Protein AF-A0A0T2QHI7-F1 (afdb_monomer)

Radius of gyration: 18.57 Å; Cα contacts (8 Å, |Δi|>4): 139; chains: 1; bounding box: 42×28×68 Å

Secondary structure (DSSP, 8-state):
--TTSTTS-------HHHHHHHHHHHHHHHHHHHHTT-EEEE-TTS-EEEEPPPGGGSTT--PPPTTS-HHHHHHHHHHHHHHHHHHHHHHHHHHHHSTTHHHHHHHHHHHTT-SEEPPPPPPP-

Nearest PDB structures (foldseek):
  1fxk-assembly1_C-2  TM=2.880E-01  e=1.499E+00  Methanothermobacter thermautotrophicus
  8xcc-assembly1_A  TM=1.439E-01  e=5.154E+00  unclassified sequences

Mean predicted aligned error: 7.74 Å

Structure (mmCIF, N/CA/C/O backbone):
data_AF-A0A0T2QHI7-F1
#
_entry.id   AF-A0A0T2QHI7-F1
#
loop_
_atom_site.group_PDB
_atom_site.id
_atom_site.type_symbol
_atom_site.label_atom_id
_atom_site.label_alt_id
_atom_site.label_comp_id
_atom_site.label_asym_id
_atom_site.label_entity_id
_a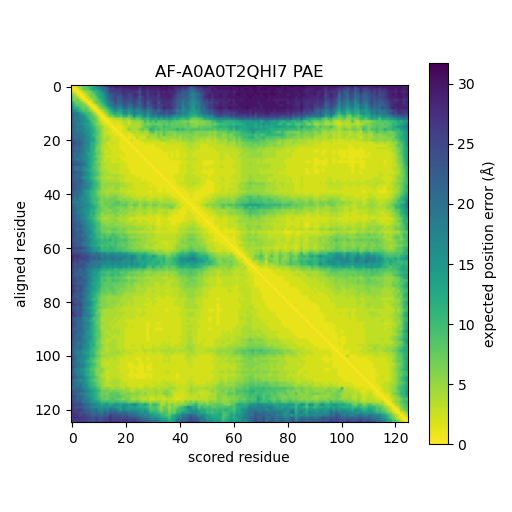tom_site.label_seq_id
_atom_site.pdbx_PDB_ins_code
_atom_site.Cartn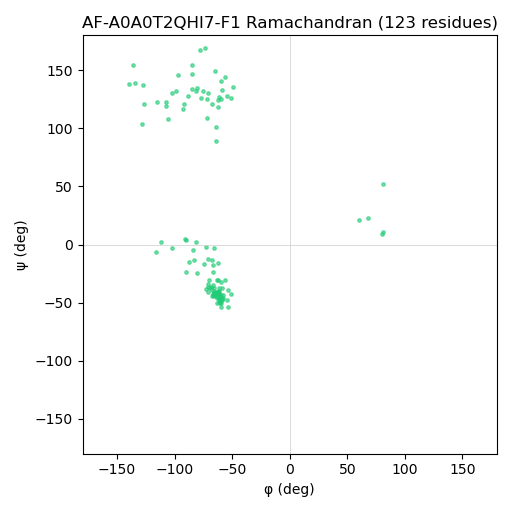_x
_atom_site.Cartn_y
_atom_site.Cartn_z
_atom_site.occupancy
_atom_site.B_iso_or_equiv
_atom_site.auth_seq_id
_atom_site.auth_comp_id
_atom_site.auth_asym_id
_atom_site.auth_atom_id
_atom_site.pdbx_PDB_model_num
ATOM 1 N N . MET A 1 1 ? -0.175 3.499 41.471 1.00 43.66 1 MET A N 1
ATOM 2 C CA . MET A 1 1 ? -0.668 3.455 40.079 1.00 43.66 1 MET A CA 1
ATOM 3 C C . MET A 1 1 ? 0.425 4.051 39.207 1.00 43.66 1 MET A C 1
ATOM 5 O O . MET A 1 1 ? 0.831 5.175 39.477 1.00 43.66 1 MET A O 1
ATOM 9 N N . ASN A 1 2 ? 1.023 3.263 38.313 1.00 37.62 2 ASN A N 1
ATOM 10 C CA . ASN A 1 2 ? 2.242 3.636 37.594 1.00 37.62 2 ASN A CA 1
ATOM 11 C C . ASN A 1 2 ? 1.857 4.306 36.256 1.00 37.62 2 ASN A C 1
ATOM 13 O O . ASN A 1 2 ? 1.191 3.663 35.449 1.00 37.62 2 ASN A O 1
ATOM 17 N N . PRO A 1 3 ? 2.248 5.562 35.977 1.00 43.72 3 PRO A N 1
ATOM 18 C CA . PRO A 1 3 ? 1.820 6.297 34.776 1.00 43.72 3 PRO A CA 1
ATOM 19 C C . PRO A 1 3 ? 2.330 5.718 33.441 1.00 43.72 3 PRO A C 1
ATOM 21 O O . PRO A 1 3 ? 1.968 6.221 32.384 1.00 43.72 3 PRO A O 1
ATOM 24 N N . ARG A 1 4 ? 3.148 4.656 33.467 1.00 38.00 4 ARG A N 1
ATOM 25 C CA . ARG A 1 4 ? 3.648 3.948 32.276 1.00 38.00 4 ARG A CA 1
ATOM 26 C C . ARG A 1 4 ? 2.691 2.899 31.702 1.00 38.00 4 ARG A C 1
ATOM 28 O O . ARG A 1 4 ? 2.907 2.461 30.580 1.00 38.00 4 ARG A O 1
ATOM 35 N N . GLU A 1 5 ? 1.645 2.517 32.432 1.00 39.75 5 GLU A N 1
ATOM 36 C CA . GLU A 1 5 ? 0.615 1.590 31.929 1.00 39.75 5 GLU A CA 1
ATOM 37 C C . GLU A 1 5 ? -0.509 2.314 31.173 1.00 39.75 5 GLU A C 1
ATOM 39 O O . GLU A 1 5 ? -1.233 1.692 30.408 1.00 39.75 5 GLU A O 1
ATOM 44 N N . ALA A 1 6 ? -0.611 3.641 31.311 1.00 40.22 6 ALA A N 1
ATOM 45 C CA . ALA A 1 6 ? -1.611 4.460 30.621 1.00 40.22 6 ALA A CA 1
ATOM 46 C C . ALA A 1 6 ? -1.234 4.811 29.165 1.00 40.22 6 ALA A C 1
ATOM 48 O O . ALA A 1 6 ? -1.945 5.564 28.510 1.00 40.22 6 ALA A O 1
ATOM 49 N N . THR A 1 7 ? -0.096 4.317 28.663 1.00 41.84 7 THR A N 1
ATOM 50 C CA . THR A 1 7 ? 0.390 4.590 27.294 1.00 41.84 7 THR A CA 1
ATOM 51 C C . THR A 1 7 ? 0.138 3.431 26.323 1.00 41.84 7 THR A C 1
ATOM 53 O O . THR A 1 7 ? 0.434 3.546 25.138 1.00 41.84 7 THR A O 1
ATOM 56 N N . ALA A 1 8 ? -0.414 2.316 26.803 1.00 44.91 8 ALA A N 1
ATOM 57 C CA . ALA A 1 8 ? -0.886 1.223 25.967 1.00 44.91 8 ALA A CA 1
ATOM 58 C C . ALA A 1 8 ? -2.411 1.328 25.887 1.00 44.91 8 ALA A C 1
ATOM 60 O O . ALA A 1 8 ? -3.050 1.423 26.928 1.00 44.91 8 ALA A O 1
ATOM 61 N N . MET A 1 9 ? -2.975 1.284 24.678 1.00 46.97 9 MET A N 1
ATOM 62 C CA . MET A 1 9 ? -4.415 1.409 24.395 1.00 46.97 9 MET A CA 1
ATOM 63 C C . MET A 1 9 ? -4.963 2.845 24.369 1.00 46.97 9 MET A C 1
ATOM 65 O O . MET A 1 9 ? -5.992 3.130 24.976 1.00 46.97 9 MET A O 1
ATOM 69 N N . ALA A 1 10 ? -4.348 3.756 23.607 1.00 48.81 10 ALA A N 1
ATOM 70 C CA . ALA A 1 10 ? -5.202 4.751 22.959 1.00 48.81 10 ALA A CA 1
ATOM 71 C C . ALA A 1 10 ? -6.090 3.956 21.992 1.00 48.81 10 ALA A C 1
ATOM 73 O O . ALA A 1 10 ? -5.600 3.475 20.970 1.00 48.81 10 ALA A O 1
ATOM 74 N N . GLU A 1 11 ? -7.340 3.697 22.379 1.00 56.06 11 GLU A N 1
ATOM 75 C CA . GLU A 1 11 ? -8.336 3.184 21.445 1.00 56.06 11 GLU A CA 1
ATOM 76 C C . GLU A 1 11 ? -8.315 4.091 20.216 1.00 56.06 11 GLU A C 1
ATOM 78 O O . GLU A 1 11 ? -8.369 5.318 20.321 1.00 56.06 11 GLU A O 1
ATOM 83 N N . GLU A 1 12 ? -8.140 3.469 19.056 1.00 70.31 12 GLU A N 1
ATOM 84 C CA . GLU A 1 12 ? -8.198 4.121 17.756 1.00 70.31 12 GLU A CA 1
ATOM 85 C C . GLU A 1 12 ? -9.626 4.634 17.571 1.00 70.31 12 GLU A C 1
ATOM 87 O O . GLU A 1 12 ? -10.512 3.908 17.127 1.00 70.31 12 GLU A O 1
ATOM 92 N N . TYR A 1 13 ? -9.873 5.866 18.019 1.00 77.81 13 TYR A N 1
ATOM 93 C CA . TYR A 1 13 ? -11.185 6.485 17.927 1.00 77.81 13 TYR A CA 1
ATOM 94 C C . TYR A 1 13 ? -11.466 6.832 16.468 1.00 77.81 13 TYR A C 1
ATOM 96 O O . TYR A 1 13 ? -10.876 7.758 15.907 1.00 77.81 13 TYR A O 1
ATOM 104 N N . ILE A 1 14 ? -12.384 6.083 15.869 1.00 81.69 14 ILE A N 1
ATOM 105 C CA . ILE A 1 14 ? -12.936 6.365 14.552 1.00 81.69 14 ILE A CA 1
ATOM 106 C C . ILE A 1 14 ? -14.366 6.871 14.759 1.00 81.69 14 ILE A C 1
ATOM 108 O O . ILE A 1 14 ? -15.160 6.149 15.360 1.00 81.69 14 ILE A O 1
ATOM 112 N N . PRO A 1 15 ? -14.716 8.081 14.288 1.00 84.38 15 PRO A N 1
ATOM 113 C CA . PRO A 1 15 ? -16.083 8.580 14.383 1.00 84.38 15 PRO A CA 1
ATOM 114 C C . PRO A 1 15 ? -17.072 7.644 13.672 1.00 84.38 15 PRO A C 1
ATOM 116 O O . PRO A 1 15 ? -16.837 7.241 12.526 1.00 84.38 15 PRO A O 1
ATOM 119 N N . ASP A 1 16 ? -18.187 7.330 14.334 1.00 84.75 16 ASP A N 1
ATOM 120 C CA . ASP A 1 16 ? -19.209 6.401 13.833 1.00 84.75 16 ASP A CA 1
ATOM 121 C C . ASP A 1 16 ? -19.754 6.821 12.458 1.00 84.75 16 ASP A C 1
ATOM 123 O O . ASP A 1 16 ? -20.097 5.975 11.631 1.00 84.75 16 ASP A O 1
ATOM 127 N N . GLU A 1 17 ? -19.782 8.127 12.171 1.00 85.56 17 GLU A N 1
ATOM 128 C CA . GLU A 1 17 ? -20.301 8.677 10.918 1.00 85.56 17 GLU A CA 1
ATOM 129 C C . GLU A 1 17 ? -19.459 8.293 9.693 1.00 85.56 17 GLU A C 1
ATOM 131 O O . GLU A 1 17 ? -19.970 8.294 8.572 1.00 85.56 17 GLU A O 1
ATOM 136 N N . ILE A 1 18 ? -18.177 7.972 9.890 1.00 84.38 18 ILE A N 1
ATOM 137 C CA . ILE A 1 18 ? -17.241 7.614 8.813 1.00 84.38 18 ILE A CA 1
ATOM 138 C C . ILE A 1 18 ? -16.723 6.176 8.918 1.00 84.38 18 ILE A C 1
ATOM 140 O O . ILE A 1 18 ? -16.074 5.702 7.985 1.00 84.38 18 ILE A O 1
ATOM 144 N N . ALA A 1 19 ? -17.040 5.465 10.004 1.00 85.31 19 ALA A N 1
ATOM 145 C CA . ALA A 1 19 ? -16.502 4.142 10.314 1.00 85.31 19 ALA A CA 1
ATOM 146 C C . ALA A 1 19 ? -16.699 3.123 9.179 1.00 85.31 19 ALA A C 1
ATOM 148 O O .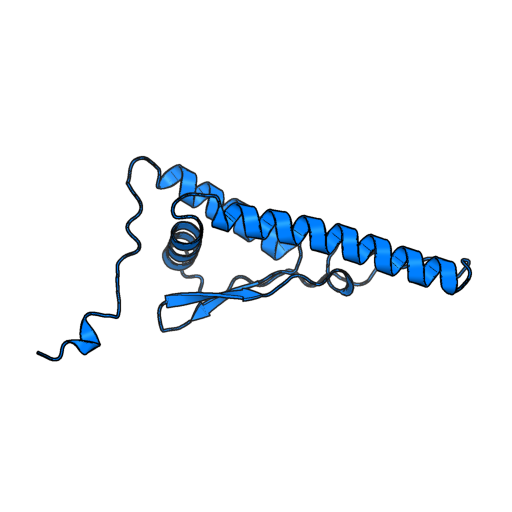 ALA A 1 19 ? -15.740 2.480 8.760 1.00 85.31 19 ALA A O 1
ATOM 149 N N . ALA A 1 20 ? -17.907 3.024 8.613 1.00 84.56 20 ALA A N 1
ATOM 150 C CA . ALA A 1 20 ? -18.185 2.081 7.523 1.00 84.56 20 ALA A CA 1
ATOM 151 C C . ALA A 1 20 ? -17.416 2.412 6.229 1.00 84.56 20 ALA A C 1
ATOM 153 O O . ALA A 1 20 ? -16.963 1.516 5.519 1.00 84.56 20 ALA A O 1
ATOM 154 N N . GLY A 1 21 ? -17.254 3.703 5.915 1.00 90.25 21 GLY A N 1
ATOM 155 C CA . GLY A 1 21 ? -16.483 4.138 4.748 1.00 90.25 21 GLY A CA 1
ATOM 156 C C . GLY A 1 21 ? -14.987 3.880 4.920 1.00 90.25 21 GLY A C 1
ATOM 157 O O . GLY A 1 21 ? -14.314 3.472 3.975 1.00 90.25 21 GLY A O 1
ATOM 158 N N . LEU A 1 22 ? -14.481 4.073 6.138 1.00 92.44 22 LEU A N 1
ATOM 159 C CA . LEU A 1 22 ? -13.091 3.816 6.488 1.00 92.44 22 LEU A CA 1
ATOM 160 C C . LEU A 1 22 ? -12.752 2.324 6.530 1.00 92.44 22 LEU A C 1
ATOM 162 O O . LEU A 1 22 ? -11.668 1.952 6.090 1.00 92.44 22 LEU A O 1
ATOM 166 N N . ASP A 1 23 ? -13.674 1.475 6.980 1.00 92.75 23 ASP A N 1
ATOM 167 C CA . ASP A 1 23 ? -13.506 0.021 6.917 1.00 92.75 23 ASP A CA 1
ATOM 168 C C . ASP A 1 23 ? -13.404 -0.471 5.463 1.00 92.75 23 ASP A C 1
ATOM 170 O O . ASP A 1 23 ? -12.469 -1.187 5.103 1.00 92.75 23 ASP A O 1
ATOM 174 N N . LEU A 1 24 ? -14.289 0.008 4.577 1.00 94.25 24 LEU A N 1
ATOM 175 C CA . LEU A 1 24 ? -14.219 -0.312 3.148 1.00 94.25 24 LEU A CA 1
ATOM 176 C C . LEU A 1 24 ? -12.926 0.205 2.499 1.00 94.25 24 LEU A C 1
ATOM 178 O O . LEU A 1 24 ? -12.325 -0.487 1.670 1.00 94.25 24 LEU A O 1
ATOM 182 N N . PHE A 1 25 ? -12.495 1.415 2.865 1.00 95.31 25 PHE A N 1
ATOM 183 C CA . PHE A 1 25 ? -11.217 1.964 2.422 1.00 95.31 25 PHE A CA 1
ATOM 184 C C . PHE A 1 25 ? -10.057 1.066 2.858 1.00 95.31 25 PHE A C 1
ATOM 186 O O . PHE A 1 25 ? -9.257 0.670 2.014 1.00 95.31 25 PHE A O 1
ATOM 193 N N . ALA A 1 26 ? -9.997 0.699 4.141 1.00 95.38 26 ALA A N 1
ATOM 194 C CA . ALA A 1 26 ? -8.961 -0.162 4.694 1.00 95.38 26 ALA A CA 1
ATOM 195 C C . ALA A 1 26 ? -8.923 -1.527 3.996 1.00 95.38 26 ALA A C 1
ATOM 197 O O . ALA A 1 26 ? -7.853 -1.956 3.569 1.00 95.38 26 ALA A O 1
ATOM 198 N N . ALA A 1 27 ? -10.080 -2.166 3.804 1.00 95.25 27 ALA A N 1
ATOM 199 C CA . ALA A 1 27 ? -10.193 -3.437 3.094 1.00 95.25 27 ALA A CA 1
ATOM 200 C C . ALA A 1 27 ? -9.660 -3.338 1.653 1.00 95.25 27 ALA A C 1
ATOM 202 O O . ALA A 1 27 ? -8.849 -4.159 1.220 1.00 95.25 27 ALA A O 1
ATOM 203 N N . THR A 1 28 ? -10.077 -2.300 0.920 1.00 96.25 28 THR A N 1
ATOM 204 C CA . THR A 1 28 ? -9.684 -2.088 -0.483 1.00 96.25 28 THR A CA 1
ATOM 205 C C . THR A 1 28 ? -8.197 -1.769 -0.603 1.00 96.25 28 THR A C 1
ATOM 207 O O . THR A 1 28 ? -7.503 -2.324 -1.455 1.00 96.25 28 THR A O 1
ATOM 210 N N . TRP A 1 29 ? -7.696 -0.891 0.263 1.00 96.50 29 TRP A N 1
ATOM 211 C CA . TRP A 1 29 ? -6.290 -0.514 0.306 1.00 96.50 29 TRP A CA 1
ATOM 212 C C . TRP A 1 29 ? -5.413 -1.728 0.622 1.00 96.50 29 TRP A C 1
ATOM 214 O O . TRP A 1 29 ? -4.438 -1.986 -0.080 1.00 96.50 29 TRP A O 1
ATOM 224 N N . LEU A 1 30 ? -5.797 -2.520 1.628 1.00 95.25 30 LEU A N 1
ATOM 225 C CA . LEU A 1 30 ? -5.071 -3.712 2.060 1.00 95.25 30 LEU A CA 1
ATOM 226 C C . LEU A 1 30 ? -5.030 -4.784 0.965 1.00 95.25 30 LEU A C 1
ATOM 228 O O . LEU A 1 30 ? -3.980 -5.390 0.733 1.00 95.25 30 LEU A O 1
ATOM 232 N N . GLN A 1 31 ? -6.145 -4.973 0.253 1.00 93.25 31 GLN A N 1
ATOM 233 C CA . GLN A 1 31 ? -6.205 -5.845 -0.915 1.00 93.25 31 GLN A CA 1
ATOM 234 C C . GLN A 1 31 ? -5.230 -5.379 -2.003 1.00 93.25 31 GLN A C 1
ATOM 236 O O . GLN A 1 31 ? -4.387 -6.165 -2.430 1.00 93.25 31 GLN A O 1
ATOM 241 N N . GLN A 1 32 ? -5.297 -4.110 -2.419 1.00 93.31 32 GLN A N 1
ATOM 242 C CA . GLN A 1 32 ? -4.421 -3.576 -3.469 1.00 93.31 32 GLN A CA 1
ATOM 243 C C . GLN A 1 32 ? -2.941 -3.646 -3.076 1.00 93.31 32 GLN A C 1
ATOM 245 O O . GLN A 1 32 ? -2.100 -4.046 -3.882 1.00 93.31 32 GLN A O 1
ATOM 250 N N . TRP A 1 33 ? -2.618 -3.313 -1.824 1.00 94.25 33 TRP A N 1
ATOM 251 C CA . TRP A 1 33 ? -1.256 -3.380 -1.299 1.00 94.25 33 TRP A CA 1
ATOM 252 C C . TRP A 1 33 ? -0.701 -4.811 -1.323 1.00 94.25 33 TRP A C 1
ATOM 254 O O . TRP A 1 33 ? 0.442 -5.032 -1.722 1.00 94.25 33 TRP A O 1
ATOM 264 N N . SER A 1 34 ? -1.509 -5.805 -0.944 1.00 91.62 34 SER A N 1
ATOM 265 C CA . SER A 1 34 ? -1.119 -7.222 -0.975 1.00 91.62 34 SER A CA 1
ATOM 266 C C . SER A 1 34 ? -1.038 -7.803 -2.384 1.00 91.62 34 SER A C 1
ATOM 268 O O . SER A 1 34 ? -0.135 -8.590 -2.676 1.00 91.62 34 SER A O 1
ATOM 270 N N . GLU A 1 35 ? -1.944 -7.418 -3.281 1.00 89.75 35 GLU A N 1
ATOM 271 C CA . GLU A 1 35 ? -1.890 -7.826 -4.689 1.00 89.75 35 GLU A CA 1
ATOM 272 C C . GLU A 1 35 ? -0.634 -7.283 -5.380 1.00 89.75 35 GLU A C 1
ATOM 274 O O . GLU A 1 35 ? -0.048 -7.961 -6.220 1.00 89.75 35 GLU A O 1
ATOM 279 N N . ALA A 1 36 ? -0.146 -6.122 -4.944 1.00 89.38 36 ALA A N 1
ATOM 280 C CA . ALA A 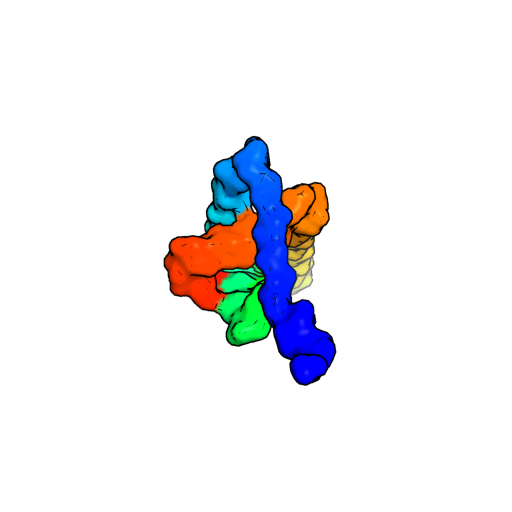1 36 ? 1.154 -5.579 -5.317 1.00 89.38 36 ALA A CA 1
ATOM 281 C C . ALA A 1 36 ? 2.355 -6.312 -4.662 1.00 89.38 36 ALA A C 1
ATOM 283 O O . ALA A 1 36 ? 3.516 -5.985 -4.903 1.00 89.38 36 ALA A O 1
ATOM 284 N N . GLY A 1 37 ? 2.135 -7.316 -3.816 1.00 89.00 37 GLY A N 1
ATOM 285 C CA . GLY A 1 37 ? 3.210 -8.018 -3.105 1.00 89.00 37 GLY A CA 1
ATOM 286 C C . GLY A 1 37 ? 3.720 -7.282 -1.860 1.00 89.00 37 GLY A C 1
ATOM 287 O O . GLY A 1 37 ? 4.747 -7.663 -1.300 1.00 89.00 37 GLY A O 1
ATOM 288 N N . GLY A 1 38 ? 3.025 -6.233 -1.417 1.00 91.88 38 GLY A N 1
ATOM 289 C CA . GLY A 1 38 ? 3.291 -5.548 -0.159 1.00 91.88 38 GLY A CA 1
ATOM 290 C C . GLY A 1 38 ? 2.733 -6.339 1.020 1.00 91.88 38 GLY A C 1
ATOM 291 O O . GLY A 1 38 ? 1.961 -7.282 0.857 1.00 91.88 38 GLY A O 1
ATOM 292 N N . SER A 1 39 ? 3.113 -5.971 2.239 1.00 92.75 39 SER A N 1
ATOM 293 C CA . SER A 1 39 ? 2.600 -6.636 3.442 1.00 92.75 39 SER A CA 1
ATOM 294 C C . SER A 1 39 ? 2.228 -5.651 4.533 1.00 92.75 39 SER A C 1
ATOM 296 O O . SER A 1 39 ? 2.835 -4.589 4.625 1.00 92.75 39 SER A O 1
ATOM 298 N N . VAL A 1 40 ? 1.311 -6.039 5.412 1.00 94.88 40 VAL A N 1
ATOM 299 C CA . VAL A 1 40 ? 1.017 -5.324 6.657 1.00 94.88 40 VAL A CA 1
ATOM 300 C C . VAL A 1 40 ? 1.083 -6.300 7.823 1.00 94.88 40 VAL A C 1
ATOM 302 O O . VAL A 1 40 ? 0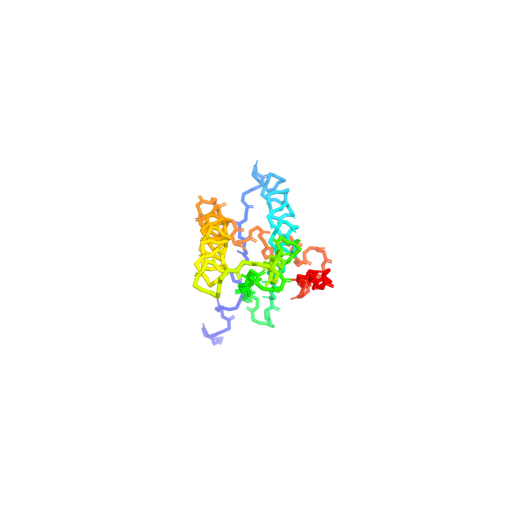.610 -7.433 7.730 1.00 94.88 40 VAL A O 1
ATOM 305 N N . GLN A 1 41 ? 1.691 -5.880 8.926 1.00 94.38 41 GLN A N 1
ATOM 306 C CA . GLN A 1 41 ? 1.779 -6.657 10.158 1.00 94.38 41 GLN A CA 1
ATOM 307 C C . GLN A 1 41 ? 1.446 -5.770 11.350 1.00 94.38 41 GLN A C 1
ATOM 309 O O . GLN A 1 41 ? 1.905 -4.633 11.402 1.00 94.38 41 GLN A O 1
ATOM 314 N N . ILE A 1 42 ? 0.688 -6.286 12.312 1.00 89.94 42 ILE A N 1
ATOM 315 C CA . ILE A 1 42 ? 0.410 -5.602 13.576 1.00 89.94 42 ILE A CA 1
ATOM 316 C C . ILE A 1 42 ? 1.196 -6.317 14.671 1.00 89.94 42 ILE A C 1
ATOM 318 O O . ILE A 1 42 ? 1.012 -7.514 14.892 1.00 89.94 42 ILE A O 1
ATOM 322 N N . ASP A 1 43 ? 2.107 -5.598 15.329 1.00 87.44 43 ASP A N 1
ATOM 323 C CA . ASP A 1 43 ? 2.886 -6.149 16.438 1.00 87.44 43 ASP A CA 1
ATOM 324 C C . ASP A 1 43 ? 2.033 -6.309 17.713 1.00 87.44 43 ASP A C 1
ATOM 326 O O . ASP A 1 43 ? 0.916 -5.799 17.823 1.00 87.44 43 ASP A O 1
ATOM 330 N N . ALA A 1 44 ? 2.567 -7.011 18.716 1.00 84.25 44 ALA A N 1
ATOM 331 C CA . ALA A 1 44 ? 1.883 -7.209 19.999 1.00 84.25 44 ALA A CA 1
ATOM 332 C C . ALA A 1 44 ? 1.625 -5.898 20.773 1.00 84.25 44 ALA A C 1
ATOM 334 O O . ALA A 1 44 ? 0.817 -5.886 21.698 1.00 84.25 44 ALA A O 1
ATOM 335 N N . ALA A 1 45 ? 2.299 -4.802 20.406 1.00 83.44 45 ALA A N 1
ATOM 336 C CA . ALA A 1 45 ? 2.068 -3.466 20.950 1.00 83.44 45 ALA A CA 1
ATOM 337 C C . ALA A 1 45 ? 1.020 -2.674 20.141 1.00 83.44 45 ALA A C 1
ATOM 339 O O . ALA A 1 45 ? 0.772 -1.505 20.433 1.00 83.44 45 ALA A O 1
ATOM 340 N N . GLY A 1 46 ? 0.405 -3.292 19.129 1.00 79.81 46 GLY A N 1
ATOM 341 C CA . GLY A 1 46 ? -0.623 -2.691 18.291 1.00 79.81 46 GLY A CA 1
ATOM 342 C C . GLY A 1 46 ? -0.089 -1.783 17.183 1.00 79.81 46 GLY A C 1
ATOM 343 O O . GLY A 1 46 ? -0.890 -1.111 16.534 1.00 79.81 46 GLY A O 1
ATOM 344 N N . ARG A 1 47 ? 1.225 -1.748 16.935 1.00 86.75 47 ARG A N 1
ATOM 345 C CA . ARG A 1 47 ? 1.820 -0.925 15.874 1.00 86.75 47 ARG A CA 1
ATOM 346 C C . ARG A 1 47 ? 1.775 -1.653 14.541 1.00 86.75 47 ARG A C 1
ATOM 348 O O . ARG A 1 47 ? 2.159 -2.817 14.453 1.00 86.75 47 ARG A O 1
ATOM 355 N N . ALA A 1 48 ? 1.353 -0.937 13.503 1.00 88.25 48 ALA A N 1
ATOM 356 C CA . ALA A 1 48 ? 1.400 -1.428 12.136 1.00 88.25 48 ALA A CA 1
ATOM 357 C C . ALA A 1 48 ? 2.810 -1.264 11.548 1.00 88.25 48 ALA A C 1
ATOM 359 O O . ALA A 1 48 ? 3.431 -0.208 11.665 1.00 88.25 48 ALA A O 1
ATOM 360 N N . SER A 1 49 ? 3.295 -2.309 10.889 1.00 92.12 49 SER A N 1
ATOM 361 C CA . SER A 1 49 ? 4.471 -2.307 10.028 1.00 92.12 49 SER A CA 1
ATOM 362 C C . SER A 1 49 ? 4.018 -2.600 8.604 1.00 92.12 49 SER A C 1
ATOM 364 O O . SER A 1 49 ? 3.382 -3.627 8.356 1.00 92.12 49 SER A O 1
ATOM 366 N N . ILE A 1 50 ? 4.326 -1.694 7.677 1.00 93.81 50 ILE A N 1
ATOM 367 C CA . ILE A 1 50 ? 3.963 -1.803 6.263 1.00 93.81 50 ILE A CA 1
ATOM 368 C C . ILE A 1 50 ? 5.228 -2.172 5.480 1.00 93.81 50 ILE A C 1
ATOM 370 O O . ILE A 1 50 ? 6.150 -1.373 5.335 1.00 93.81 50 ILE A O 1
ATOM 374 N N . GLY A 1 51 ? 5.286 -3.413 5.002 1.00 92.94 51 GLY A N 1
ATOM 375 C CA . GLY A 1 51 ? 6.360 -3.927 4.156 1.00 92.94 51 GLY A CA 1
ATOM 376 C C . GLY A 1 51 ? 6.165 -3.518 2.698 1.00 92.94 51 GLY A C 1
ATOM 377 O O . GLY A 1 51 ? 5.070 -3.669 2.150 1.00 92.94 51 GLY A O 1
ATOM 378 N N . TRP A 1 52 ? 7.236 -3.005 2.089 1.00 92.88 52 TRP A N 1
ATOM 379 C CA . TRP A 1 52 ? 7.215 -2.431 0.746 1.00 92.88 52 TRP A CA 1
ATOM 380 C C . TRP A 1 52 ? 7.153 -3.504 -0.360 1.00 92.88 52 TRP A C 1
ATOM 382 O O . TRP A 1 52 ? 7.960 -4.439 -0.338 1.00 92.88 52 TRP A O 1
ATOM 392 N N . PRO A 1 53 ? 6.257 -3.363 -1.351 1.00 91.56 53 PRO A N 1
ATOM 393 C CA . PRO A 1 53 ? 6.209 -4.221 -2.531 1.00 91.56 53 PRO A CA 1
ATOM 394 C C . PRO A 1 53 ? 7.395 -3.971 -3.469 1.00 91.56 53 PRO A C 1
ATOM 396 O O . PRO A 1 53 ? 7.671 -2.845 -3.869 1.00 91.56 53 PRO A O 1
ATOM 399 N N . SER A 1 54 ? 8.077 -5.033 -3.886 1.00 87.50 54 SER A N 1
ATOM 400 C CA . SER A 1 54 ? 9.183 -4.950 -4.845 1.00 87.50 54 SER A CA 1
ATOM 401 C C . SER A 1 54 ? 8.711 -5.312 -6.250 1.00 87.50 54 SER A C 1
ATOM 403 O O . SER A 1 54 ? 8.101 -6.365 -6.432 1.00 87.50 54 SER A O 1
ATOM 405 N N . TYR A 1 55 ? 9.056 -4.494 -7.255 1.00 89.62 55 TYR A N 1
ATOM 406 C CA . TYR A 1 55 ? 8.683 -4.759 -8.649 1.00 89.62 55 TYR A CA 1
ATOM 407 C C . TYR A 1 55 ? 9.113 -6.151 -9.128 1.00 89.62 55 TYR A C 1
ATOM 409 O O . TYR A 1 55 ? 8.344 -6.824 -9.797 1.00 89.62 55 TYR A O 1
ATOM 417 N N . SER A 1 56 ? 10.301 -6.634 -8.747 1.00 87.00 56 SER A N 1
ATOM 418 C CA . SER A 1 56 ? 10.793 -7.948 -9.189 1.00 87.00 56 SER A CA 1
ATOM 419 C C . SER A 1 56 ? 9.991 -9.132 -8.644 1.00 87.00 56 SER A C 1
ATOM 421 O O . SER A 1 56 ? 10.116 -10.234 -9.165 1.00 87.00 56 SER A O 1
ATOM 423 N N . HIS A 1 57 ? 9.205 -8.913 -7.590 1.00 81.44 57 HIS A N 1
ATOM 424 C CA . HIS A 1 57 ? 8.382 -9.928 -6.933 1.00 81.44 57 HIS A CA 1
ATOM 425 C C . HIS A 1 57 ? 6.882 -9.682 -7.139 1.00 81.44 57 HIS A C 1
ATOM 427 O O . HIS A 1 57 ? 6.063 -10.423 -6.593 1.00 81.44 57 HIS A O 1
ATOM 433 N N . SER A 1 58 ? 6.520 -8.639 -7.892 1.00 84.25 58 SER A N 1
ATOM 434 C CA . SER A 1 58 ? 5.130 -8.287 -8.146 1.00 84.25 58 SER A CA 1
ATOM 435 C C . SER A 1 58 ? 4.564 -9.087 -9.323 1.00 84.25 58 SER A C 1
ATOM 437 O O . SER A 1 58 ? 5.310 -9.487 -10.220 1.00 84.25 58 SER A O 1
ATOM 439 N N . PRO A 1 59 ? 3.238 -9.290 -9.381 1.00 80.81 59 PRO A N 1
ATOM 440 C CA . PRO A 1 59 ? 2.595 -9.898 -10.546 1.00 80.81 59 PRO A CA 1
ATOM 441 C C . PRO A 1 59 ? 2.657 -9.012 -11.807 1.00 80.81 59 PRO A C 1
ATOM 443 O O . PRO A 1 59 ? 2.381 -9.494 -12.900 1.00 80.81 59 PRO A O 1
ATOM 446 N N . GLU A 1 60 ? 3.021 -7.728 -11.679 1.00 84.62 60 GLU A N 1
ATOM 447 C CA . GLU A 1 60 ? 3.284 -6.824 -12.813 1.00 84.62 60 GLU A CA 1
ATOM 448 C C . GLU A 1 60 ? 4.722 -6.958 -13.359 1.00 84.62 60 GLU A C 1
ATOM 450 O O . GLU A 1 60 ? 5.084 -6.298 -14.347 1.00 84.62 60 GLU A O 1
ATOM 455 N N . CYS A 1 61 ? 5.570 -7.765 -12.710 1.00 85.31 61 CYS A N 1
ATOM 456 C CA . CYS A 1 61 ? 6.913 -8.048 -13.191 1.00 85.31 61 CYS A CA 1
ATOM 457 C C . CYS A 1 61 ? 6.825 -8.755 -14.538 1.00 85.31 61 CYS A C 1
ATOM 459 O O . CYS A 1 61 ? 6.192 -9.796 -14.677 1.00 85.31 61 CYS A O 1
ATOM 461 N N . VAL A 1 62 ? 7.475 -8.183 -15.542 1.00 85.56 62 VAL A N 1
ATOM 462 C CA . VAL A 1 62 ? 7.532 -8.778 -16.872 1.00 85.56 62 VAL A CA 1
ATOM 463 C C . VAL A 1 62 ? 8.992 -8.871 -17.259 1.00 85.56 62 VAL A C 1
ATOM 465 O O . VAL A 1 62 ? 9.686 -7.845 -17.328 1.00 85.56 62 VAL A O 1
ATOM 468 N N . GLU A 1 63 ? 9.439 -10.096 -17.526 1.00 80.88 63 GLU A N 1
ATOM 469 C CA . GLU A 1 63 ? 10.788 -10.354 -18.002 1.00 80.88 63 GLU A CA 1
ATOM 470 C C . GLU A 1 63 ? 11.042 -9.628 -19.325 1.00 80.88 63 GLU A C 1
ATOM 472 O O . GLU A 1 63 ? 10.176 -9.500 -20.194 1.00 80.88 63 GLU A O 1
ATOM 477 N N . VAL A 1 64 ? 12.253 -9.089 -19.463 1.00 81.25 64 VAL A N 1
ATOM 478 C CA . VAL A 1 64 ? 12.644 -8.399 -20.691 1.00 81.25 64 VAL A CA 1
ATOM 479 C C . VAL A 1 64 ? 13.227 -9.421 -21.657 1.00 81.25 64 VAL A C 1
ATOM 481 O O . VAL A 1 64 ? 14.157 -10.133 -21.279 1.00 81.25 64 VAL A O 1
ATOM 484 N N . GLY A 1 65 ? 12.709 -9.443 -22.889 1.00 79.56 65 GLY A N 1
ATOM 485 C CA . GLY A 1 65 ? 13.147 -10.350 -23.949 1.00 79.56 65 GLY A CA 1
ATOM 486 C C . GLY A 1 65 ? 14.666 -10.369 -24.128 1.00 79.56 65 GLY A C 1
ATOM 487 O O . GLY A 1 65 ? 15.333 -9.329 -24.100 1.00 79.56 65 GLY A O 1
ATOM 488 N N . HIS A 1 66 ? 15.220 -11.573 -24.276 1.00 82.00 66 HIS A N 1
ATOM 489 C CA . HIS A 1 66 ? 16.664 -11.801 -24.410 1.00 82.00 66 HIS A CA 1
ATOM 490 C C . HIS A 1 66 ? 17.238 -11.331 -25.755 1.00 82.00 66 HIS A C 1
ATOM 492 O O . HIS A 1 66 ? 18.453 -11.243 -25.904 1.00 82.00 66 HIS A O 1
ATOM 498 N N . ASP A 1 67 ? 16.374 -11.019 -26.715 1.00 89.44 67 ASP A N 1
ATOM 499 C CA . ASP A 1 67 ? 16.690 -10.519 -28.051 1.00 89.44 67 ASP A CA 1
ATOM 500 C C . ASP A 1 67 ? 17.127 -9.043 -28.066 1.00 89.44 67 ASP A C 1
ATOM 502 O O . ASP A 1 67 ? 17.741 -8.582 -29.029 1.00 89.44 67 ASP A O 1
ATOM 506 N N . LEU A 1 68 ? 16.862 -8.298 -26.990 1.00 86.25 68 LEU A N 1
ATOM 507 C CA . LEU A 1 68 ? 17.252 -6.895 -26.867 1.00 86.25 68 LEU A CA 1
ATOM 508 C C . LEU A 1 68 ? 18.698 -6.731 -26.365 1.00 86.25 68 LEU A C 1
ATOM 510 O O . LEU A 1 68 ? 19.128 -7.495 -25.498 1.00 86.25 68 LEU A O 1
ATOM 514 N N . PRO A 1 69 ? 19.433 -5.685 -26.799 1.00 93.88 69 PRO A N 1
ATOM 515 C CA . PRO A 1 69 ? 20.740 -5.349 -26.236 1.00 93.88 69 PRO A CA 1
ATOM 516 C C . PRO A 1 69 ? 20.687 -5.127 -24.719 1.00 93.88 69 PRO A C 1
ATOM 518 O O . PRO A 1 69 ? 19.740 -4.529 -24.204 1.00 93.88 69 PRO A O 1
ATOM 521 N N . ASP A 1 70 ? 21.738 -5.530 -24.002 1.00 90.62 70 ASP A N 1
ATOM 522 C CA . ASP A 1 70 ? 21.814 -5.482 -22.533 1.00 90.62 70 ASP A CA 1
ATOM 523 C C . ASP A 1 70 ? 21.463 -4.108 -21.944 1.00 90.62 70 ASP A C 1
ATOM 525 O O . ASP A 1 70 ? 20.712 -4.015 -20.972 1.00 90.62 70 ASP A O 1
ATOM 529 N N . THR A 1 71 ? 21.949 -3.028 -22.561 1.00 92.69 71 THR A N 1
ATOM 530 C CA . THR A 1 71 ? 21.654 -1.653 -22.134 1.00 92.69 71 THR A CA 1
ATOM 531 C C . THR A 1 71 ? 20.164 -1.327 -22.236 1.00 92.69 71 THR A C 1
ATOM 533 O O . THR A 1 71 ? 19.607 -0.709 -21.331 1.00 92.69 71 THR A O 1
ATOM 536 N N . VAL A 1 72 ? 19.496 -1.773 -23.304 1.00 90.56 72 VAL A N 1
ATOM 537 C CA . VAL A 1 72 ? 18.051 -1.574 -23.492 1.00 90.56 72 VAL A CA 1
ATOM 538 C C . VAL A 1 72 ? 17.277 -2.372 -22.445 1.00 90.56 72 VAL A C 1
ATOM 540 O O . VAL A 1 72 ? 16.377 -1.822 -21.810 1.00 90.56 72 VAL A O 1
ATOM 543 N N . ARG A 1 73 ? 17.680 -3.625 -22.181 1.00 89.38 73 ARG A N 1
ATOM 544 C CA . ARG A 1 73 ? 17.054 -4.457 -21.139 1.00 89.38 73 ARG A CA 1
ATOM 545 C C . ARG A 1 73 ? 17.178 -3.835 -19.754 1.00 89.38 73 ARG A C 1
ATOM 547 O O . ARG A 1 73 ? 16.196 -3.780 -19.016 1.00 89.38 73 ARG A O 1
ATOM 554 N N . SER A 1 74 ? 18.369 -3.343 -19.417 1.00 89.69 74 SER A N 1
ATOM 555 C CA . SER A 1 74 ? 18.634 -2.664 -18.147 1.00 89.69 74 SER A CA 1
ATOM 556 C C . SER A 1 74 ? 17.762 -1.416 -17.990 1.00 89.69 74 SER A C 1
ATOM 558 O O . SER A 1 74 ? 17.033 -1.288 -17.008 1.00 89.69 74 SER A O 1
ATOM 560 N N . ASN A 1 75 ? 17.738 -0.542 -19.001 1.00 92.44 75 ASN A N 1
ATOM 561 C CA . ASN A 1 75 ? 16.937 0.682 -18.968 1.00 92.44 75 ASN A CA 1
ATOM 562 C C . ASN A 1 75 ? 15.435 0.394 -18.850 1.00 92.44 75 ASN A C 1
ATOM 564 O O . ASN A 1 75 ? 14.737 1.072 -18.098 1.00 92.44 75 ASN A O 1
ATOM 568 N N . GLN A 1 76 ? 14.936 -0.631 -19.543 1.00 91.69 76 GLN A N 1
ATOM 569 C CA . GLN A 1 76 ? 13.536 -1.037 -19.457 1.00 91.69 76 GLN A CA 1
ATOM 570 C C . GLN A 1 76 ? 13.172 -1.575 -18.066 1.00 91.69 76 GLN A C 1
ATOM 572 O O . GLN A 1 76 ? 12.112 -1.222 -17.547 1.00 91.69 76 GLN A O 1
ATOM 577 N N . ARG A 1 77 ? 14.043 -2.380 -17.434 1.00 90.56 77 ARG A N 1
ATOM 578 C CA . ARG A 1 77 ? 13.847 -2.831 -16.042 1.00 90.56 77 ARG A CA 1
ATOM 579 C C . ARG A 1 77 ? 13.804 -1.650 -15.077 1.00 90.56 77 ARG A C 1
ATOM 581 O O . ARG A 1 77 ? 12.874 -1.564 -14.282 1.00 90.56 77 ARG A O 1
ATOM 588 N N . THR A 1 78 ? 14.754 -0.722 -15.189 1.00 92.75 78 THR A N 1
ATOM 589 C CA . THR A 1 78 ? 14.806 0.488 -14.355 1.00 92.75 78 THR A CA 1
ATOM 590 C C . THR A 1 78 ? 13.550 1.335 -14.519 1.00 92.75 78 THR A C 1
ATOM 592 O O . THR A 1 78 ? 12.947 1.735 -13.527 1.00 92.75 78 THR A O 1
ATOM 595 N N . PHE A 1 79 ? 13.110 1.566 -15.758 1.00 93.56 79 PHE A N 1
ATOM 596 C CA . PHE A 1 79 ? 11.894 2.327 -16.031 1.00 93.56 79 PHE A CA 1
ATOM 597 C C . PHE A 1 79 ? 10.657 1.671 -15.406 1.00 93.56 79 PHE A C 1
ATOM 599 O O . PHE A 1 79 ? 9.882 2.340 -14.728 1.00 93.56 79 PHE A O 1
ATOM 606 N N . ARG A 1 80 ? 10.481 0.356 -15.590 1.00 92.69 80 ARG A N 1
ATOM 607 C CA . ARG A 1 80 ? 9.328 -0.368 -15.037 1.00 92.69 80 ARG A CA 1
ATOM 608 C C . ARG A 1 80 ? 9.341 -0.406 -13.513 1.00 92.69 80 ARG A C 1
ATOM 610 O O . ARG A 1 80 ? 8.304 -0.146 -12.914 1.00 92.69 80 ARG A O 1
ATOM 617 N N . SER A 1 81 ? 10.506 -0.632 -12.905 1.00 93.19 81 SER A N 1
ATOM 618 C CA . SER A 1 81 ? 10.660 -0.565 -11.449 1.00 93.19 81 SER A CA 1
ATOM 619 C C . SER A 1 81 ? 10.320 0.824 -10.916 1.00 93.19 81 SER A C 1
ATOM 621 O O . SER A 1 81 ? 9.548 0.933 -9.976 1.00 93.19 81 SER A O 1
ATOM 623 N N . GLY A 1 82 ? 10.819 1.891 -11.549 1.00 95.00 82 GLY A N 1
ATOM 624 C CA . GLY A 1 82 ? 10.527 3.262 -11.124 1.00 95.00 82 GLY A CA 1
ATOM 625 C C . GLY A 1 82 ? 9.048 3.635 -11.267 1.00 95.00 82 GLY A C 1
ATOM 626 O O . GLY A 1 82 ? 8.478 4.254 -10.372 1.00 95.00 82 GLY A O 1
ATOM 627 N N . MET A 1 83 ? 8.401 3.219 -12.360 1.00 95.31 83 MET A N 1
ATOM 628 C CA . MET A 1 83 ? 6.955 3.399 -12.548 1.00 95.31 83 MET A CA 1
ATOM 629 C C . MET A 1 83 ? 6.153 2.657 -11.478 1.00 95.31 83 MET A C 1
ATOM 631 O O . MET A 1 83 ? 5.187 3.197 -10.942 1.00 95.31 83 MET A O 1
ATOM 635 N N . TYR A 1 84 ? 6.558 1.428 -11.167 1.00 94.25 84 TYR A N 1
ATOM 636 C CA . TYR A 1 84 ? 5.938 0.621 -10.130 1.00 94.25 84 TYR A CA 1
ATOM 637 C C . TYR A 1 84 ? 6.092 1.259 -8.745 1.00 94.25 84 TYR A C 1
ATOM 639 O O . TYR A 1 84 ? 5.095 1.491 -8.066 1.00 94.25 84 TYR A O 1
ATOM 647 N N . ASP A 1 85 ? 7.313 1.640 -8.368 1.00 95.00 85 ASP A N 1
ATOM 648 C CA . ASP A 1 85 ? 7.594 2.311 -7.096 1.00 95.00 85 ASP A CA 1
ATOM 649 C C . ASP A 1 85 ? 6.810 3.623 -6.961 1.00 95.00 85 ASP A C 1
ATOM 651 O O . ASP A 1 85 ? 6.298 3.930 -5.886 1.00 95.00 85 ASP A O 1
ATOM 655 N N . GLY A 1 86 ? 6.647 4.375 -8.055 1.00 95.94 86 GLY A N 1
ATOM 656 C CA . GLY A 1 86 ? 5.809 5.574 -8.088 1.00 95.94 86 GLY A CA 1
ATOM 657 C C . GLY A 1 86 ? 4.340 5.289 -7.758 1.00 95.94 86 GLY A C 1
ATOM 658 O O . GLY A 1 86 ? 3.751 5.996 -6.940 1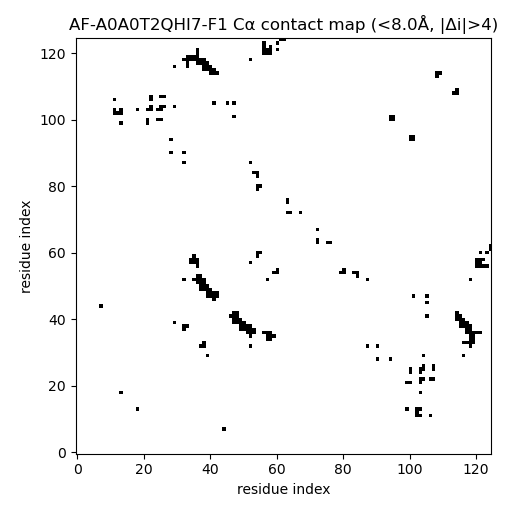.00 95.94 86 GLY A O 1
ATOM 659 N N . LYS A 1 87 ? 3.754 4.227 -8.332 1.00 94.81 87 LYS A N 1
ATOM 660 C CA . LYS A 1 87 ? 2.384 3.791 -7.996 1.00 94.81 87 LYS A CA 1
ATOM 661 C C . LYS A 1 87 ? 2.265 3.403 -6.520 1.00 94.81 87 LYS A C 1
ATOM 663 O O . LYS A 1 87 ? 1.302 3.782 -5.862 1.00 94.81 87 LYS A O 1
ATOM 668 N N . MET A 1 88 ? 3.240 2.657 -6.003 1.00 94.88 88 MET A N 1
ATOM 669 C CA . MET A 1 88 ? 3.224 2.167 -4.620 1.00 94.88 88 MET A CA 1
ATOM 670 C C . MET A 1 88 ? 3.387 3.304 -3.618 1.00 94.88 88 MET A C 1
ATOM 672 O O . MET A 1 88 ? 2.706 3.334 -2.595 1.00 94.88 88 MET A O 1
ATOM 676 N N . ARG A 1 89 ? 4.203 4.305 -3.955 1.00 96.75 89 ARG A N 1
ATOM 677 C CA . ARG A 1 89 ? 4.305 5.534 -3.174 1.00 96.75 89 ARG A CA 1
ATOM 678 C C . ARG A 1 89 ? 2.983 6.287 -3.119 1.00 96.75 89 ARG A C 1
ATOM 680 O O . ARG A 1 89 ? 2.571 6.661 -2.032 1.00 96.75 89 ARG A O 1
ATOM 687 N N . ALA A 1 90 ? 2.299 6.441 -4.251 1.00 95.94 90 ALA A N 1
ATOM 688 C CA . ALA A 1 90 ? 0.990 7.090 -4.286 1.00 95.94 90 ALA A CA 1
ATOM 689 C C . ALA A 1 90 ? -0.054 6.337 -3.441 1.00 95.94 90 ALA A C 1
ATOM 691 O O . ALA A 1 90 ? -0.873 6.960 -2.769 1.00 95.94 90 ALA A O 1
ATOM 692 N N . LEU A 1 91 ? -0.010 5.000 -3.430 1.00 95.31 91 LEU A N 1
ATOM 693 C CA . LEU A 1 91 ? -0.893 4.192 -2.589 1.00 95.31 91 LEU A CA 1
ATOM 694 C C . LEU A 1 91 ? -0.581 4.374 -1.092 1.00 95.31 91 LEU A C 1
ATOM 696 O O . LEU A 1 91 ? -1.506 4.470 -0.290 1.00 95.31 91 LEU A O 1
ATOM 700 N N . LEU A 1 92 ? 0.695 4.481 -0.709 1.00 95.12 92 LEU A N 1
ATOM 701 C CA . LEU A 1 92 ? 1.080 4.800 0.671 1.00 95.12 92 LEU A CA 1
ATOM 702 C C . LEU A 1 92 ? 0.670 6.231 1.066 1.00 95.12 92 LEU A C 1
ATOM 704 O O . LEU A 1 92 ? 0.107 6.446 2.132 1.00 95.12 92 LEU A O 1
ATOM 708 N N . GLU A 1 93 ? 0.864 7.206 0.183 1.00 96.06 93 GLU A N 1
ATOM 709 C CA . GLU A 1 93 ? 0.430 8.588 0.420 1.00 96.06 93 GLU A CA 1
ATOM 710 C C . GLU A 1 93 ? -1.095 8.690 0.581 1.00 96.06 93 GLU A C 1
ATOM 712 O O . GLU A 1 93 ? -1.585 9.529 1.334 1.00 96.06 93 GLU A O 1
ATOM 717 N N . LEU A 1 94 ? -1.862 7.813 -0.074 1.00 95.50 94 LEU A N 1
ATOM 718 C CA . LEU A 1 94 ? -3.315 7.774 0.065 1.00 95.50 94 LEU A CA 1
ATOM 719 C C . LEU A 1 94 ? -3.758 7.402 1.488 1.00 95.50 94 LEU A C 1
ATOM 721 O O . LEU A 1 94 ? -4.681 8.028 2.004 1.00 95.50 94 LEU A O 1
ATOM 725 N N . ILE A 1 95 ? -3.117 6.422 2.139 1.00 93.81 95 ILE A N 1
ATOM 726 C CA . ILE A 1 95 ? -3.463 6.065 3.528 1.00 93.81 95 ILE A CA 1
ATOM 727 C C . ILE A 1 95 ? -3.045 7.158 4.520 1.00 93.81 95 ILE A C 1
ATOM 729 O O . ILE A 1 95 ? -3.742 7.371 5.510 1.00 93.81 95 ILE A O 1
ATOM 733 N N . ASP A 1 96 ? -1.971 7.894 4.221 1.00 92.50 96 ASP A N 1
ATOM 734 C CA . ASP A 1 96 ? -1.544 9.058 5.005 1.00 92.50 96 ASP A CA 1
ATOM 735 C C . ASP A 1 96 ? -2.497 10.257 4.840 1.00 92.50 96 ASP A C 1
ATOM 737 O O . ASP A 1 96 ? -2.700 11.029 5.778 1.00 92.50 96 ASP A O 1
ATOM 741 N N . ALA A 1 97 ? -3.084 10.427 3.652 1.00 93.69 97 ALA A N 1
ATOM 7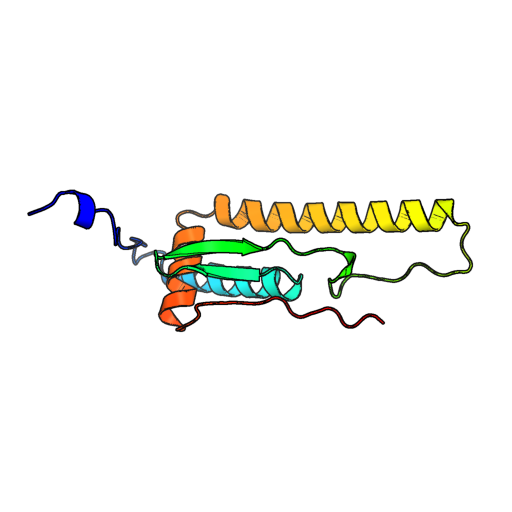42 C CA . ALA A 1 97 ? -3.977 11.540 3.336 1.00 93.69 97 ALA A CA 1
ATOM 743 C C . ALA A 1 97 ? -5.414 11.344 3.849 1.00 93.69 97 ALA A C 1
ATOM 745 O O . ALA A 1 97 ? -6.136 12.325 4.047 1.00 93.69 97 ALA A O 1
ATOM 746 N N . VAL A 1 98 ? -5.850 10.096 4.047 1.00 92.50 98 VAL A N 1
ATOM 747 C CA . VAL A 1 98 ? -7.185 9.786 4.571 1.00 92.50 98 VAL A CA 1
ATOM 748 C C . VAL A 1 98 ? -7.214 10.014 6.088 1.00 92.50 98 VAL A C 1
ATOM 750 O O . VAL A 1 98 ? -6.409 9.421 6.810 1.00 92.50 98 VAL A O 1
ATOM 753 N N . PRO A 1 99 ? -8.155 10.825 6.614 1.00 90.06 99 PRO A N 1
ATOM 754 C CA . PRO A 1 99 ? -8.332 10.977 8.054 1.00 90.06 99 PRO A CA 1
ATOM 755 C C . PRO A 1 99 ? -8.528 9.616 8.722 1.00 90.06 99 PRO A C 1
ATOM 757 O O . PRO A 1 99 ? -9.379 8.838 8.299 1.00 90.06 99 PRO A O 1
ATOM 760 N N . CYS A 1 100 ? -7.732 9.332 9.754 1.00 90.25 100 CYS A N 1
ATOM 761 C CA . CYS A 1 100 ? -7.733 8.043 10.450 1.00 90.25 100 CYS A CA 1
ATOM 762 C C . CYS A 1 100 ? -7.391 6.833 9.552 1.00 90.25 100 CYS A C 1
ATOM 764 O O . CYS A 1 100 ? -7.710 5.713 9.927 1.00 90.25 100 CYS A O 1
ATOM 766 N N . GLY A 1 101 ? -6.732 7.000 8.396 1.00 91.94 101 GLY A N 1
ATOM 767 C CA . GLY A 1 101 ? -6.468 5.899 7.454 1.00 91.94 101 GLY A CA 1
ATOM 768 C C . GLY A 1 101 ? -5.673 4.732 8.057 1.00 91.94 101 GLY A C 1
ATOM 769 O O . GLY A 1 101 ? -6.067 3.573 7.930 1.00 91.94 101 GLY A O 1
ATOM 770 N N . HIS A 1 102 ? -4.593 5.026 8.787 1.00 92.38 102 HIS A N 1
ATOM 771 C CA . HIS A 1 102 ? -3.813 4.003 9.508 1.00 92.38 102 HIS A CA 1
ATOM 772 C C . HIS A 1 102 ? -4.590 3.351 10.650 1.00 92.38 102 HIS A C 1
ATOM 774 O O . HIS A 1 102 ? -4.418 2.163 10.925 1.00 92.38 102 HIS A O 1
ATOM 780 N N . ASP A 1 103 ? -5.436 4.121 11.324 1.00 92.19 103 ASP A N 1
ATOM 781 C CA . ASP A 1 103 ? -6.273 3.632 12.419 1.00 92.19 103 ASP A CA 1
ATOM 782 C C . ASP A 1 103 ? -7.379 2.718 11.887 1.00 92.19 103 ASP A C 1
ATOM 784 O O . ASP A 1 103 ? -7.584 1.632 12.419 1.00 92.19 103 ASP A O 1
ATOM 788 N N . ALA A 1 104 ? -7.993 3.079 10.760 1.00 92.81 104 ALA A N 1
ATOM 789 C CA . ALA A 1 104 ? -8.934 2.244 10.026 1.00 92.81 104 ALA A CA 1
ATOM 790 C C . ALA A 1 104 ? -8.293 0.931 9.570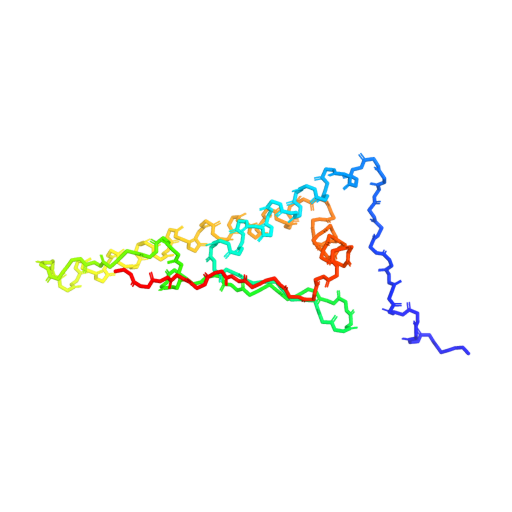 1.00 92.81 104 ALA A C 1
ATOM 792 O O . ALA A 1 104 ? -8.885 -0.131 9.743 1.00 92.81 104 ALA A O 1
ATOM 793 N N . LEU A 1 105 ? -7.059 0.980 9.057 1.00 93.88 105 LEU A N 1
ATOM 794 C CA . LEU A 1 105 ? -6.310 -0.217 8.673 1.00 93.88 105 LEU A CA 1
ATOM 795 C C . LEU A 1 105 ? -6.082 -1.159 9.864 1.00 93.88 105 LEU A C 1
ATOM 797 O O . LEU A 1 105 ? -6.339 -2.361 9.765 1.00 93.88 105 LEU A O 1
ATOM 801 N N . LYS A 1 106 ? -5.619 -0.622 10.997 1.00 92.69 106 LYS A N 1
ATOM 802 C CA . LYS A 1 106 ? -5.388 -1.408 12.218 1.00 92.69 106 LYS A CA 1
ATOM 803 C C . LYS A 1 106 ? -6.689 -1.979 12.776 1.00 92.69 106 LYS A C 1
ATOM 805 O O . LYS A 1 106 ? -6.721 -3.160 13.129 1.00 92.69 106 LYS A O 1
ATOM 810 N N . LEU A 1 107 ? -7.748 -1.172 12.830 1.00 91.62 107 LEU A N 1
ATOM 811 C CA . LEU A 1 107 ? -9.059 -1.592 13.309 1.00 91.62 107 LEU A CA 1
ATOM 812 C C . LEU A 1 107 ? -9.633 -2.709 12.436 1.00 91.62 107 LEU A C 1
ATOM 814 O O . LEU A 1 107 ? -10.002 -3.747 12.982 1.00 91.62 107 LEU A O 1
ATOM 818 N N . HIS A 1 108 ? -9.623 -2.539 11.111 1.00 93.38 108 HIS A N 1
ATOM 819 C CA . HIS A 1 108 ? -10.067 -3.550 10.152 1.00 93.38 108 HIS A CA 1
ATOM 820 C C . HIS A 1 108 ? -9.337 -4.878 10.387 1.00 93.38 108 HIS A C 1
ATOM 822 O O . HIS A 1 108 ? -9.949 -5.915 10.641 1.00 93.38 108 HIS A O 1
ATOM 828 N N . MET A 1 109 ? -8.001 -4.853 10.414 1.00 92.94 109 MET A N 1
ATOM 829 C CA . MET A 1 109 ? -7.216 -6.064 10.656 1.00 92.94 109 MET A CA 1
ATOM 830 C C . MET A 1 109 ? -7.562 -6.729 11.997 1.00 92.94 109 MET A C 1
ATOM 832 O O . MET A 1 109 ? -7.761 -7.942 12.037 1.00 92.94 109 MET A O 1
ATOM 836 N N . ARG A 1 110 ? -7.709 -5.967 13.089 1.00 90.69 110 ARG A N 1
ATOM 837 C CA . ARG A 1 110 ? -8.085 -6.518 14.405 1.00 90.69 110 ARG A CA 1
ATOM 838 C C . ARG A 1 110 ? -9.500 -7.096 14.425 1.00 90.69 110 ARG A C 1
ATOM 840 O O . ARG A 1 110 ? -9.681 -8.190 14.956 1.00 90.69 110 ARG A O 1
ATOM 847 N N . GLN A 1 111 ? -10.482 -6.407 13.842 1.00 90.88 111 GLN A N 1
ATOM 848 C CA . GLN A 1 111 ? -11.873 -6.873 13.749 1.00 90.88 111 GLN A CA 1
ATOM 849 C C . GLN A 1 111 ? -11.982 -8.197 12.982 1.00 90.88 111 GLN A C 1
ATOM 851 O O . GLN A 1 111 ? -12.804 -9.046 13.320 1.00 90.88 111 GLN A O 1
ATOM 856 N N . HIS A 1 112 ? -11.098 -8.404 12.007 1.00 89.56 112 HIS A N 1
ATOM 857 C CA . HIS A 1 112 ? -11.001 -9.636 11.231 1.00 89.56 112 HIS A CA 1
ATOM 858 C C . HIS A 1 112 ? -10.029 -10.680 11.819 1.00 89.56 112 HIS A C 1
ATOM 860 O O . HIS A 1 112 ? -9.816 -11.728 11.209 1.00 89.56 112 HIS A O 1
ATOM 866 N N . GLY A 1 113 ? -9.440 -10.435 12.996 1.00 88.00 113 GLY A N 1
ATOM 867 C CA . GLY A 1 113 ? -8.502 -11.361 13.646 1.00 88.00 113 GLY A CA 1
ATOM 868 C C . GLY A 1 113 ? -7.166 -11.528 12.907 1.00 88.00 113 GLY A C 1
ATOM 869 O O . GLY A 1 113 ? -6.491 -12.545 13.060 1.00 88.00 113 GLY A O 1
ATOM 870 N N . LEU A 1 114 ? -6.783 -10.548 12.088 1.00 89.06 114 LEU A N 1
ATOM 871 C CA . LEU A 1 114 ? -5.580 -10.553 11.263 1.00 89.06 114 LEU A CA 1
ATOM 872 C C . LEU A 1 114 ? -4.419 -9.876 12.004 1.00 89.06 114 LEU A C 1
ATOM 874 O O . LEU A 1 114 ? -4.437 -8.674 12.253 1.00 89.06 114 LEU A O 1
ATOM 878 N N . ALA A 1 115 ? -3.362 -10.634 12.301 1.00 86.56 115 ALA A N 1
ATOM 879 C CA . ALA A 1 115 ? -2.076 -10.073 12.744 1.00 86.56 115 ALA A CA 1
ATOM 880 C C . ALA A 1 115 ? -1.133 -9.776 11.564 1.00 86.56 115 ALA A C 1
ATOM 882 O O . ALA A 1 115 ? -0.244 -8.930 11.656 1.00 86.56 115 ALA A O 1
ATOM 883 N N . HIS A 1 116 ? -1.341 -10.466 10.441 1.00 88.81 116 HIS A N 1
ATOM 884 C CA . HIS A 1 116 ? -0.532 -10.357 9.235 1.00 88.81 116 HIS A CA 1
ATOM 885 C C . HIS A 1 116 ? -1.431 -10.396 8.003 1.00 88.81 116 HIS A C 1
ATOM 887 O O . HIS A 1 116 ? -2.327 -11.233 7.909 1.00 88.81 116 HIS A O 1
ATOM 893 N N . TYR A 1 117 ? -1.136 -9.536 7.038 1.00 88.12 117 TYR A N 1
ATOM 894 C CA . TYR A 1 117 ? -1.699 -9.577 5.700 1.00 88.12 117 TYR A CA 1
ATOM 895 C C . TYR A 1 117 ? -0.539 -9.532 4.713 1.00 88.12 117 TYR A C 1
ATOM 897 O O . TYR A 1 117 ? 0.133 -8.511 4.559 1.00 88.12 117 TYR A O 1
ATOM 905 N N . LEU A 1 118 ? -0.218 -10.687 4.139 1.00 84.69 118 LEU A N 1
ATOM 906 C CA . LEU A 1 118 ? 0.979 -10.865 3.326 1.00 84.69 118 LEU A CA 1
ATOM 907 C C . LEU A 1 118 ? 0.637 -10.735 1.848 1.00 84.69 118 LEU A C 1
ATOM 909 O O . LEU A 1 118 ? -0.447 -11.124 1.411 1.00 84.69 118 LEU A O 1
ATOM 913 N N . GLY A 1 119 ? 1.580 -10.187 1.091 1.00 76.25 119 GLY A N 1
ATOM 914 C CA . GLY A 1 119 ? 1.473 -10.082 -0.351 1.00 76.25 119 GLY A CA 1
ATOM 915 C C . GLY A 1 119 ? 1.451 -11.452 -1.012 1.00 76.25 119 GLY A C 1
ATOM 916 O O . GLY A 1 119 ? 2.064 -12.406 -0.519 1.00 76.25 119 GLY A O 1
ATOM 917 N N . ARG A 1 120 ? 0.760 -11.557 -2.147 1.00 68.81 120 ARG A N 1
ATOM 918 C CA . ARG A 1 120 ? 0.880 -12.752 -2.986 1.00 68.81 120 ARG A CA 1
ATOM 919 C C . ARG A 1 120 ? 2.255 -12.728 -3.657 1.00 68.81 120 ARG A C 1
ATOM 921 O O . ARG A 1 120 ? 2.563 -11.739 -4.320 1.00 68.81 120 ARG A O 1
ATOM 928 N N . PRO A 1 121 ? 3.085 -13.775 -3.515 1.00 60.12 121 PRO A N 1
ATOM 929 C CA . PRO A 1 121 ? 4.307 -13.858 -4.298 1.00 60.12 121 PRO A CA 1
ATOM 930 C C . PRO A 1 121 ? 3.926 -13.916 -5.780 1.00 60.12 121 PRO A C 1
ATOM 932 O O . PRO A 1 121 ? 3.109 -14.752 -6.174 1.00 60.12 121 PRO A O 1
ATOM 935 N N . GLY A 1 122 ? 4.497 -13.032 -6.599 1.00 57.12 122 GLY A N 1
ATOM 936 C CA . GLY A 1 122 ? 4.412 -13.177 -8.045 1.00 57.12 122 GLY A CA 1
ATOM 937 C C . GLY A 1 122 ? 5.050 -14.505 -8.450 1.00 57.12 122 GLY A C 1
ATOM 938 O O . GLY A 1 122 ? 6.192 -14.785 -8.088 1.00 57.12 122 GLY A O 1
ATOM 939 N N . THR A 1 123 ? 4.318 -15.352 -9.171 1.00 47.91 123 THR A N 1
ATOM 940 C CA . THR A 1 123 ? 4.943 -16.462 -9.898 1.00 47.91 123 THR A CA 1
ATOM 941 C C . THR A 1 123 ? 5.787 -15.860 -11.016 1.00 47.91 123 THR A C 1
ATOM 943 O O . THR A 1 123 ? 5.213 -15.154 -1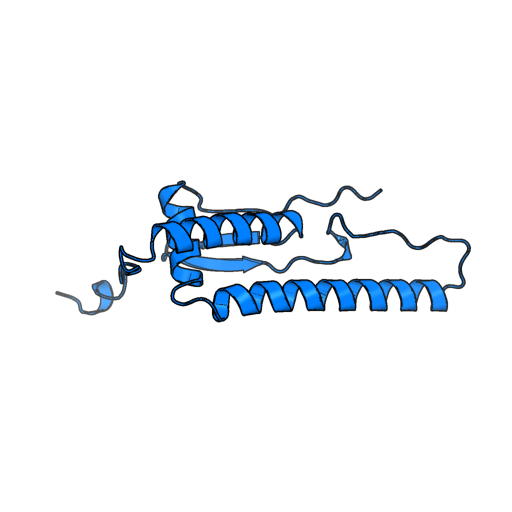1.846 1.00 47.91 123 THR A O 1
ATOM 946 N N . PRO A 1 124 ? 7.108 -16.110 -11.067 1.00 46.62 124 PRO A N 1
ATOM 947 C CA . PRO A 1 124 ? 7.899 -15.721 -12.224 1.00 46.62 124 PRO A CA 1
ATOM 948 C C . PRO A 1 124 ? 7.356 -16.482 -13.439 1.00 46.62 124 PRO A C 1
ATOM 950 O O . PRO A 1 124 ? 7.308 -17.715 -13.423 1.00 46.62 124 PRO A O 1
ATOM 953 N N . THR A 1 125 ? 6.862 -15.742 -14.430 1.00 42.88 125 THR A N 1
ATOM 954 C CA . THR A 1 125 ? 6.407 -16.262 -15.728 1.00 42.88 125 THR A CA 1
ATOM 955 C C . THR A 1 125 ? 7.496 -16.127 -16.764 1.00 42.88 125 THR A C 1
ATOM 957 O O . THR A 1 125 ? 8.034 -14.997 -16.846 1.00 42.88 125 THR A O 1
#

Solvent-accessible surface area (backbone atoms only — not comparable to full-atom values): 7234 Å² total; per-residue (Å²): 137,67,82,75,65,76,75,63,78,78,73,76,84,65,60,77,93,48,40,70,62,37,39,52,47,27,54,52,50,52,50,54,41,15,61,42,29,9,31,40,35,47,48,100,86,70,49,77,46,77,46,80,50,46,49,90,43,15,69,84,49,72,79,70,67,85,90,52,59,68,68,59,44,52,51,52,52,52,50,51,39,51,55,45,50,51,54,54,48,53,56,54,48,47,40,72,69,37,88,62,31,65,46,25,38,51,48,46,32,54,78,70,73,42,51,64,46,70,31,52,77,33,76,91,117

Foldseek 3Di:
DDVVVVPQDPQLDDPPVCLVVLLVVLVVLLVVCQLLQKKWAQDPSRDIDIGHRFLCFHLVNDQDDPPDDPVVNVVVVVVSRVVSVVVRVVSVVVLVPDVSSVVSNSVSCVVVVHRMRGHDGHDDD

Sequence (125 aa):
MNPREATAMAEEYIPDEIAAGLDLFAATWLQQWSEAGGSVQIDAAGRASIGWPSYSHSPECVEVGHDLPDTVRSNQRTFRSGMYDGKMRALLELIDAVPCGHDALKLHMRQHGLAHYLGRPGTPT

pLDDT: mean 84.19, std 15.65, range [37.62, 96.75]